Protein AF-A0A974TLX2-F1 (afdb_monomer)

pLDDT: mean 94.49, std 8.98, range [35.72, 98.81]

Solvent-accessible surface area (backbone atoms only — not comparable to full-atom values): 8595 Å² total; per-residue (Å²): 131,87,76,78,78,67,68,27,30,34,73,35,79,56,91,59,56,60,75,40,74,47,71,40,16,58,59,33,56,54,59,71,67,45,43,102,84,60,59,58,67,65,57,53,53,50,53,50,44,36,50,52,44,33,63,75,77,39,63,79,46,45,52,73,50,51,17,30,66,32,15,75,40,66,68,49,45,53,54,48,34,66,75,75,39,79,82,62,70,50,38,46,24,38,24,33,69,69,44,80,88,44,38,60,42,58,28,31,50,77,43,73,53,78,70,61,91,92,52,71,61,65,68,59,50,46,52,26,30,48,38,24,75,70,45,54,84,76,78,55,48,34,39,37,23,47,24,35,34,29,31,64,36,65,108

Mean predicted aligned error: 3.61 Å

Radius of gyration: 15.8 Å; Cα contacts (8 Å, |Δi|>4): 273; chains: 1; bounding box: 35×33×52 Å

Nearest PDB structures (foldseek):
  2aua-assembly1_B  TM=7.545E-01  e=1.964E-08  Bacillus cereus
  2aua-assembly1_A  TM=7.385E-01  e=3.032E-08  Bacillus cereus
  6d0h-assembly2_C  TM=3.471E-01  e=7.406E-02  Sphingobium sp. YBL2
  6d0i-assembly2_C  TM=3.301E-01  e=8.922E-02  Sphingobium sp. YBL2

Secondary structure (DSSP, 8-state):
---PPPPEEEEESS-PPTT-EE-TTHHHHHHTT--SSS--HHHHHHHHHHHHHHHHH-TTSPPGGG-EEEBSSHHHHHHHHHHH-TT--SEEEEEEES-TTS-EEEEEGGGGSPPPTTS-SHHHHHHHHHHHHHT-SSS-EEEEESS-EEEEEE-

Structure (mmCIF, N/CA/C/O backbone):
data_AF-A0A974TLX2-F1
#
_entry.id   AF-A0A974TLX2-F1
#
loop_
_atom_site.group_PDB
_atom_site.id
_atom_site.type_symbol
_atom_site.label_atom_id
_atom_site.label_alt_id
_atom_site.label_comp_id
_atom_site.label_asym_id
_atom_site.label_entity_id
_atom_site.label_seq_id
_atom_site.pdbx_PDB_ins_code
_atom_site.Cartn_x
_atom_site.Cartn_y
_atom_site.Cartn_z
_atom_site.occupancy
_atom_site.B_iso_or_equiv
_atom_site.auth_seq_id
_atom_site.auth_comp_id
_atom_site.auth_asym_id
_atom_site.auth_atom_id
_atom_site.pdbx_PDB_model_num
ATOM 1 N N . MET A 1 1 ? -3.450 -12.584 29.716 1.00 35.72 1 MET A N 1
ATOM 2 C CA . MET A 1 1 ? -2.624 -11.423 29.327 1.00 35.72 1 MET A CA 1
ATOM 3 C C . MET A 1 1 ? -3.304 -10.817 28.109 1.00 35.72 1 MET A C 1
ATOM 5 O O . MET A 1 1 ? -3.339 -11.480 27.084 1.00 35.72 1 MET A O 1
ATOM 9 N N . ILE A 1 2 ? -3.978 -9.671 28.242 1.00 41.22 2 ILE A N 1
ATOM 10 C CA . ILE A 1 2 ? -4.601 -9.001 27.090 1.00 41.22 2 ILE A CA 1
ATOM 11 C C . ILE A 1 2 ? -3.457 -8.298 26.366 1.00 41.22 2 ILE A C 1
ATOM 13 O O . ILE A 1 2 ? -2.941 -7.297 26.856 1.00 41.22 2 ILE A O 1
ATOM 17 N N . THR A 1 3 ? -2.987 -8.867 25.261 1.00 48.66 3 THR A N 1
ATOM 18 C CA . THR A 1 3 ? -2.080 -8.158 24.359 1.00 48.66 3 THR A CA 1
ATOM 19 C C . THR A 1 3 ? -2.847 -6.972 23.795 1.00 48.66 3 THR A C 1
ATOM 21 O O . THR A 1 3 ? -3.803 -7.176 23.048 1.00 48.66 3 THR A O 1
ATOM 24 N N . MET A 1 4 ? -2.477 -5.750 24.187 1.00 59.03 4 MET A N 1
ATOM 25 C CA . MET A 1 4 ? -3.013 -4.559 23.531 1.00 59.03 4 MET A CA 1
ATOM 26 C C . MET A 1 4 ? -2.664 -4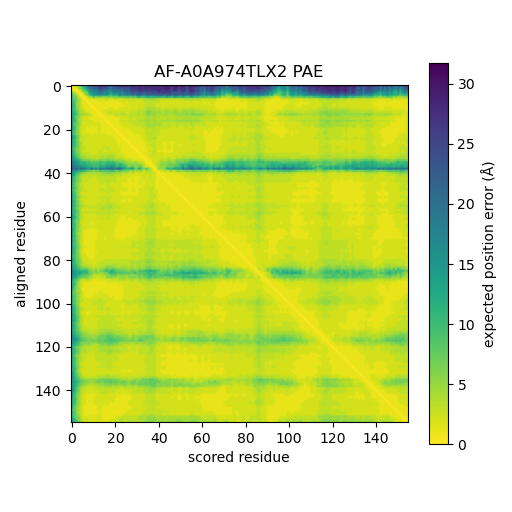.636 22.044 1.00 59.03 4 MET A C 1
ATOM 28 O O . MET A 1 4 ? -1.514 -4.909 21.689 1.00 59.03 4 MET A O 1
ATOM 32 N N . SER A 1 5 ? -3.660 -4.453 21.183 1.00 75.25 5 SER A N 1
ATOM 33 C CA . SER A 1 5 ? -3.435 -4.346 19.751 1.00 75.25 5 SER A CA 1
ATOM 34 C C . SER A 1 5 ? -2.682 -3.048 19.457 1.00 75.25 5 SER A C 1
ATOM 36 O O . SER A 1 5 ? -2.978 -1.989 20.003 1.00 75.25 5 SER A O 1
ATOM 38 N N . GLU A 1 6 ? -1.650 -3.141 18.620 1.00 89.88 6 GLU A N 1
ATOM 39 C CA . GLU A 1 6 ? -0.919 -1.972 18.127 1.00 89.88 6 GLU A CA 1
ATOM 40 C C . GLU A 1 6 ? -1.833 -1.141 17.217 1.00 89.88 6 GLU A C 1
ATOM 42 O O . GLU A 1 6 ? -2.337 -1.664 16.216 1.00 89.88 6 GLU A O 1
ATOM 47 N N . THR A 1 7 ? -2.018 0.135 17.566 1.00 97.00 7 THR A N 1
ATOM 48 C CA . THR A 1 7 ? -2.703 1.128 16.732 1.00 97.00 7 THR A CA 1
ATOM 49 C C . THR A 1 7 ? -1.829 1.515 15.545 1.00 97.00 7 THR A C 1
ATOM 51 O O . THR A 1 7 ? -0.679 1.913 15.712 1.00 97.00 7 THR A O 1
ATOM 54 N N . LEU A 1 8 ? -2.407 1.444 14.351 1.00 98.25 8 LEU A N 1
ATOM 55 C CA . LEU A 1 8 ? -1.831 1.869 13.079 1.00 98.25 8 LEU A CA 1
ATOM 56 C C . LEU A 1 8 ? -2.731 2.928 12.428 1.00 98.25 8 LEU A C 1
ATOM 58 O O . LEU A 1 8 ? -3.817 3.228 12.924 1.00 98.25 8 LEU A O 1
ATOM 62 N N . PHE A 1 9 ? -2.302 3.467 11.290 1.00 98.62 9 PHE A N 1
ATOM 63 C CA . PHE A 1 9 ? -2.998 4.544 10.588 1.00 98.62 9 PHE A CA 1
ATOM 64 C C . PHE A 1 9 ? -3.258 4.177 9.125 1.00 98.62 9 PHE A C 1
ATOM 66 O O . PHE A 1 9 ? -2.341 3.764 8.423 1.00 98.62 9 PHE A O 1
ATOM 73 N N . HIS A 1 10 ? -4.489 4.325 8.643 1.00 98.25 10 HIS A N 1
ATOM 74 C CA . HIS A 1 10 ? -4.882 3.962 7.278 1.00 98.25 10 HIS A CA 1
ATOM 75 C C . HIS A 1 10 ? -5.720 5.061 6.627 1.00 98.25 10 HIS A C 1
ATOM 77 O O . HIS A 1 10 ? -6.552 5.673 7.288 1.00 98.25 10 HIS A O 1
ATOM 83 N N . PHE A 1 11 ? -5.539 5.266 5.323 1.00 97.75 11 PHE A N 1
ATOM 84 C CA . PHE A 1 11 ? -6.357 6.178 4.527 1.00 97.75 11 PHE A CA 1
ATOM 85 C C . PHE A 1 11 ? -7.438 5.425 3.756 1.00 97.75 11 PHE A C 1
ATOM 87 O O . PHE A 1 11 ? -7.119 4.578 2.923 1.00 97.75 11 PHE A O 1
ATOM 94 N N . ALA A 1 12 ? -8.701 5.798 3.960 1.00 96.00 12 ALA A N 1
ATOM 95 C CA . ALA A 1 12 ? -9.828 5.306 3.170 1.00 96.00 12 ALA A CA 1
ATOM 96 C C . ALA A 1 12 ? -10.567 6.466 2.474 1.00 96.00 12 ALA A C 1
ATOM 98 O O . ALA A 1 12 ? -10.688 7.549 3.047 1.00 96.00 12 ALA A O 1
ATOM 99 N N . PRO A 1 13 ? -11.157 6.257 1.281 1.00 93.62 13 PRO A N 1
ATOM 100 C CA . PRO A 1 13 ? -11.857 7.311 0.532 1.00 93.62 13 PRO A CA 1
ATOM 101 C C . PRO A 1 13 ? -13.225 7.681 1.134 1.00 93.62 13 PRO A C 1
ATOM 103 O O . PRO A 1 13 ? -14.001 8.424 0.539 1.00 93.62 13 PRO A O 1
ATOM 106 N N . THR A 1 14 ? -13.582 7.102 2.280 1.00 94.81 14 THR A N 1
ATOM 107 C CA . THR A 1 14 ? -14.845 7.359 2.963 1.00 94.81 14 THR A CA 1
ATOM 108 C C . THR A 1 14 ? -14.660 7.286 4.471 1.00 94.81 14 THR A C 1
ATOM 110 O O . THR A 1 14 ? -13.788 6.577 4.979 1.00 94.81 14 THR A O 1
ATOM 113 N N . LYS A 1 15 ? -15.501 8.011 5.208 1.00 96.69 15 LYS A N 1
ATOM 114 C CA . LYS A 1 15 ? -15.478 8.007 6.668 1.00 96.69 15 LYS A CA 1
ATOM 115 C C . LYS A 1 15 ? -16.144 6.735 7.194 1.00 96.69 15 LYS A C 1
ATOM 117 O O . LYS A 1 15 ? -17.365 6.625 7.204 1.00 96.69 15 LYS A O 1
ATOM 122 N N . LEU A 1 16 ? -15.328 5.797 7.660 1.00 97.88 16 LEU A N 1
ATOM 123 C CA . LEU A 1 16 ? -15.774 4.559 8.295 1.00 97.88 16 LEU A CA 1
ATOM 124 C C . LEU A 1 16 ? -15.875 4.705 9.822 1.00 97.88 16 LEU A C 1
ATOM 126 O O . LEU A 1 16 ? -15.092 5.426 10.444 1.00 97.88 16 LEU A O 1
ATOM 130 N N . GLY A 1 17 ? -16.857 4.024 10.418 1.00 98.00 17 GLY A N 1
ATOM 131 C CA . GLY A 1 17 ? -17.069 3.996 11.869 1.00 98.00 17 GLY A CA 1
ATOM 132 C C . GLY A 1 17 ? -16.268 2.888 12.572 1.00 98.00 17 GLY A C 1
ATOM 133 O O . GLY A 1 17 ? -15.854 1.931 11.907 1.00 98.00 17 GLY A O 1
ATOM 134 N N . PRO A 1 18 ? -16.073 2.975 13.903 1.00 98.31 18 PRO A N 1
ATOM 135 C CA . PRO A 1 18 ? -15.422 1.929 14.693 1.00 98.31 18 PRO A CA 1
ATOM 136 C C . PRO A 1 18 ? -16.018 0.538 14.442 1.00 98.31 18 PRO A C 1
ATOM 138 O O . PRO A 1 18 ? -17.232 0.388 14.312 1.00 98.31 18 PRO A O 1
ATOM 141 N N . GLY A 1 19 ? -15.163 -0.481 14.363 1.00 97.75 19 GLY A N 1
ATOM 142 C CA . GLY A 1 19 ? -15.545 -1.866 14.082 1.00 97.75 19 GLY A CA 1
ATOM 143 C C . GLY A 1 19 ? -15.721 -2.204 12.598 1.00 97.75 19 GLY A C 1
ATOM 144 O O . GLY A 1 19 ? -15.799 -3.387 12.273 1.00 97.75 19 GLY A O 1
ATOM 145 N N . SER A 1 20 ? -15.731 -1.210 11.699 1.00 98.44 20 SER A N 1
ATOM 146 C CA . SER A 1 20 ? -15.728 -1.460 10.249 1.00 98.44 20 SER A CA 1
ATOM 147 C C . SER A 1 20 ? -14.478 -2.237 9.837 1.00 98.44 20 SER A C 1
ATOM 149 O O . SER A 1 20 ? -13.399 -2.014 10.390 1.00 98.44 20 SER A O 1
ATOM 151 N N . ILE A 1 21 ? -14.619 -3.113 8.843 1.00 98.25 21 ILE A N 1
ATOM 152 C CA . ILE A 1 21 ? -13.522 -3.911 8.294 1.00 98.25 21 ILE A CA 1
ATOM 153 C C . ILE A 1 21 ? -13.169 -3.399 6.901 1.00 98.25 21 ILE A C 1
ATOM 155 O O . ILE A 1 21 ? -14.041 -3.222 6.051 1.00 98.25 21 ILE A O 1
ATOM 159 N N . ILE A 1 22 ? -11.880 -3.168 6.677 1.00 98.19 22 ILE A N 1
ATOM 160 C CA . ILE A 1 22 ? -11.311 -2.911 5.359 1.00 98.19 22 ILE A CA 1
ATOM 161 C C . ILE A 1 22 ? -10.659 -4.200 4.886 1.00 98.19 22 ILE A C 1
ATOM 163 O O . ILE A 1 22 ? -9.672 -4.655 5.466 1.00 98.19 22 ILE A O 1
ATOM 167 N N . GLU A 1 23 ? -11.222 -4.768 3.825 1.00 98.31 23 GLU A N 1
ATOM 168 C CA . GLU A 1 23 ? -10.689 -5.965 3.186 1.00 98.31 23 GLU A CA 1
ATOM 169 C C . GLU A 1 23 ? -9.437 -5.646 2.346 1.00 98.31 23 GLU A C 1
ATOM 171 O O . GLU A 1 23 ? -9.370 -4.594 1.692 1.00 98.31 23 GLU A O 1
ATOM 176 N N . PRO A 1 24 ? -8.447 -6.554 2.318 1.00 98.31 24 PRO A N 1
ATOM 177 C CA . PRO A 1 24 ? -7.226 -6.366 1.551 1.00 98.31 24 PRO A CA 1
ATOM 178 C C . PRO A 1 24 ? -7.472 -6.431 0.033 1.00 98.31 24 PRO A C 1
ATOM 180 O O . PRO A 1 24 ? -8.437 -7.015 -0.462 1.00 98.31 24 PRO A O 1
ATOM 183 N N . GLY A 1 25 ? -6.556 -5.850 -0.747 1.00 97.62 25 GLY A N 1
ATOM 184 C CA . GLY A 1 25 ? -6.526 -5.989 -2.210 1.00 97.62 25 GLY A CA 1
ATOM 185 C C . GLY A 1 25 ? -7.251 -4.903 -3.002 1.00 97.62 25 GLY A C 1
ATOM 186 O O . GLY A 1 25 ? -7.350 -4.992 -4.231 1.00 97.62 25 GLY A O 1
ATOM 187 N N . ASN A 1 26 ? -7.698 -3.8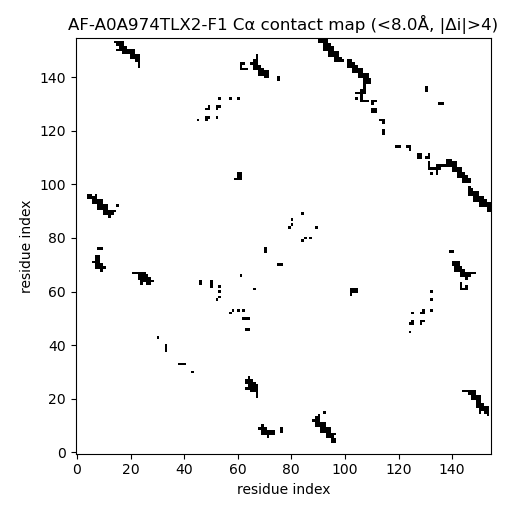29 -2.346 1.00 96.25 26 ASN A N 1
ATOM 188 C CA . ASN A 1 26 ? -8.287 -2.686 -3.043 1.00 96.25 26 ASN A CA 1
ATOM 189 C C . ASN A 1 26 ? -7.334 -2.086 -4.098 1.00 96.25 26 ASN A C 1
ATOM 191 O O . ASN A 1 26 ? -7.774 -1.735 -5.192 1.00 96.25 26 ASN A O 1
ATOM 195 N N . TRP A 1 27 ? -6.028 -2.035 -3.813 1.00 95.94 27 TRP A N 1
ATOM 196 C CA . TRP A 1 27 ? -5.027 -1.529 -4.756 1.00 95.94 27 TRP A CA 1
ATOM 197 C C . TRP A 1 27 ? -4.951 -2.367 -6.038 1.00 95.94 27 TRP A C 1
ATOM 199 O O . TRP A 1 27 ? -5.122 -1.836 -7.135 1.00 95.94 27 TRP A O 1
ATOM 209 N N . GLY A 1 28 ? -4.806 -3.691 -5.922 1.00 97.25 28 GLY A N 1
ATOM 210 C CA . GLY A 1 28 ? -4.815 -4.572 -7.091 1.00 97.25 28 GLY A CA 1
ATOM 211 C C . GLY A 1 28 ? -6.141 -4.525 -7.854 1.00 97.25 28 GLY A C 1
ATOM 212 O O . GLY A 1 28 ? -6.139 -4.561 -9.084 1.00 97.25 28 GLY A O 1
ATOM 213 N N . ARG A 1 29 ? -7.279 -4.376 -7.160 1.00 96.56 29 ARG A N 1
ATOM 214 C CA . ARG A 1 29 ? -8.592 -4.167 -7.795 1.00 96.56 29 ARG A CA 1
ATOM 215 C C . ARG A 1 29 ? -8.623 -2.890 -8.638 1.00 96.56 29 ARG A C 1
ATOM 217 O O . ARG A 1 29 ? -9.169 -2.926 -9.735 1.00 96.56 29 ARG A O 1
ATOM 224 N N . ILE A 1 30 ? -8.052 -1.784 -8.154 1.00 93.69 30 ILE A N 1
ATOM 225 C CA . ILE A 1 30 ? -7.960 -0.517 -8.900 1.00 93.69 30 ILE A CA 1
ATOM 226 C C . ILE A 1 30 ? -7.086 -0.690 -10.144 1.00 93.69 30 ILE A C 1
ATOM 228 O O . ILE A 1 30 ? -7.530 -0.355 -11.240 1.00 93.69 30 ILE A O 1
ATOM 232 N N . LEU A 1 31 ? -5.894 -1.279 -10.006 1.00 94.62 31 LEU A N 1
ATOM 233 C CA . LEU A 1 31 ? -4.974 -1.476 -11.133 1.00 94.62 31 LEU A CA 1
ATOM 234 C C . LEU A 1 31 ? -5.566 -2.349 -12.240 1.00 94.62 31 LEU A C 1
ATOM 236 O O . LEU A 1 31 ? -5.383 -2.053 -13.416 1.00 94.62 31 LEU A O 1
ATOM 240 N N . LYS A 1 32 ? -6.345 -3.377 -11.887 1.00 93.50 32 LYS A N 1
ATOM 241 C CA . LYS A 1 32 ? -7.057 -4.225 -12.862 1.00 93.50 32 LYS A CA 1
ATOM 242 C C . LYS A 1 32 ? -8.120 -3.476 -13.672 1.00 93.50 32 LYS A C 1
ATOM 244 O O . LYS A 1 32 ? -8.586 -4.002 -14.676 1.00 93.50 32 LYS A O 1
ATOM 249 N N . ARG A 1 33 ? -8.530 -2.274 -13.248 1.00 93.62 33 ARG A N 1
ATOM 250 C CA . ARG A 1 33 ? -9.463 -1.421 -14.001 1.00 93.62 33 ARG A CA 1
ATOM 251 C C . ARG A 1 33 ? -8.762 -0.492 -14.987 1.00 93.62 33 ARG A C 1
ATOM 253 O O . ARG A 1 33 ? -9.455 0.152 -15.773 1.00 93.62 33 ARG A O 1
ATOM 260 N N . TYR A 1 34 ? -7.434 -0.393 -14.944 1.00 93.31 34 TYR A N 1
ATOM 261 C CA . TYR A 1 34 ? -6.697 0.418 -15.904 1.00 93.31 34 TYR A CA 1
ATOM 262 C C . TYR A 1 34 ? -6.812 -0.191 -17.302 1.00 93.31 34 TYR A C 1
ATOM 264 O O . TYR A 1 34 ? -6.714 -1.402 -17.486 1.00 93.31 34 TYR A O 1
ATOM 272 N N . ASN A 1 35 ? -7.026 0.666 -18.294 1.00 89.69 35 ASN A N 1
ATOM 273 C CA . ASN A 1 35 ? -7.137 0.290 -19.702 1.00 89.69 35 ASN A CA 1
ATOM 274 C C . ASN A 1 35 ? -6.395 1.307 -20.574 1.00 89.69 35 ASN A C 1
ATOM 276 O O . ASN A 1 35 ? -5.902 2.310 -20.075 1.00 89.69 35 ASN A O 1
ATOM 280 N N . THR A 1 36 ? -6.336 1.105 -21.885 1.00 86.31 36 THR A N 1
ATOM 281 C CA . THR A 1 36 ? -5.565 1.973 -22.795 1.00 86.31 36 THR A CA 1
ATOM 282 C C . THR A 1 36 ? -5.958 3.459 -22.781 1.00 86.31 36 THR A C 1
ATOM 284 O O . THR A 1 36 ? -5.165 4.278 -23.230 1.00 86.31 36 THR A O 1
ATOM 287 N N . VAL A 1 37 ? -7.121 3.823 -22.230 1.00 84.19 37 VAL A N 1
ATOM 288 C CA . VAL A 1 37 ? -7.617 5.207 -22.127 1.00 84.19 37 VAL A CA 1
ATOM 289 C C . VAL A 1 37 ? -7.430 5.779 -20.716 1.00 84.19 37 VAL A C 1
ATOM 291 O O . VAL A 1 37 ? -6.949 6.894 -20.557 1.00 84.19 37 VAL A O 1
ATOM 294 N N . ASN A 1 38 ? -7.766 5.002 -19.687 1.00 78.75 38 ASN A N 1
ATOM 295 C CA . ASN A 1 38 ? -7.674 5.378 -18.278 1.00 78.75 38 ASN A CA 1
ATOM 296 C C . ASN A 1 38 ? -6.588 4.530 -17.610 1.00 78.75 38 ASN A C 1
ATOM 298 O O . ASN A 1 38 ? -6.898 3.549 -16.930 1.00 78.75 38 ASN A O 1
ATOM 302 N N . ASN A 1 39 ? -5.315 4.852 -17.845 1.00 80.62 39 ASN A N 1
ATOM 303 C CA . ASN A 1 39 ? -4.202 4.094 -17.274 1.00 80.62 39 ASN A CA 1
ATOM 304 C C . ASN A 1 39 ? -3.133 4.959 -16.630 1.00 80.62 39 ASN A C 1
ATOM 306 O O . ASN A 1 39 ? -2.953 6.138 -16.917 1.00 80.62 39 ASN A O 1
ATOM 310 N N . ASN A 1 40 ? -2.342 4.256 -15.830 1.00 88.06 40 ASN A N 1
ATOM 311 C CA . ASN A 1 40 ? -0.929 4.515 -15.702 1.00 88.06 40 ASN A CA 1
ATOM 312 C C . ASN A 1 40 ? -0.181 3.186 -15.915 1.00 88.06 40 ASN A C 1
ATOM 314 O O . ASN A 1 40 ? -0.010 2.400 -14.980 1.00 88.06 40 ASN A O 1
ATOM 318 N N . GLY A 1 41 ? 0.210 2.902 -17.164 1.00 91.94 41 GLY A N 1
ATOM 319 C CA . GLY A 1 41 ? 0.913 1.661 -17.520 1.00 91.94 41 GLY A CA 1
ATOM 320 C C . GLY A 1 41 ? 2.237 1.474 -16.768 1.00 91.94 41 GLY A C 1
ATOM 321 O O . GLY A 1 41 ? 2.598 0.349 -16.427 1.00 91.94 41 GLY A O 1
ATOM 322 N N . TRP A 1 42 ? 2.913 2.572 -16.418 1.00 92.75 42 TRP A N 1
ATOM 323 C CA . TRP A 1 42 ? 4.142 2.547 -15.624 1.00 92.75 42 TRP A CA 1
ATOM 324 C C . TRP A 1 42 ? 3.908 2.091 -14.184 1.00 92.75 42 TRP A C 1
ATOM 326 O O . TRP A 1 42 ? 4.722 1.340 -13.647 1.00 92.75 42 TRP A O 1
ATOM 336 N N . ILE A 1 43 ? 2.782 2.466 -13.566 1.00 95.25 43 ILE A N 1
ATOM 337 C CA . ILE A 1 43 ? 2.405 1.943 -12.243 1.00 95.25 43 ILE A CA 1
ATOM 338 C C . ILE A 1 43 ? 2.169 0.435 -12.317 1.00 95.25 43 ILE A C 1
ATOM 340 O O . ILE A 1 43 ? 2.665 -0.290 -11.459 1.00 95.25 43 ILE A O 1
ATOM 344 N N . ILE A 1 44 ? 1.472 -0.054 -13.348 1.00 95.56 44 ILE A N 1
ATOM 345 C CA . ILE A 1 44 ? 1.266 -1.499 -13.528 1.00 95.56 44 ILE A CA 1
ATOM 346 C C . ILE A 1 44 ? 2.618 -2.204 -13.677 1.00 95.56 44 ILE A C 1
ATOM 348 O O . ILE A 1 44 ? 2.878 -3.175 -12.973 1.00 95.56 44 ILE A O 1
ATOM 352 N N . ALA A 1 45 ? 3.500 -1.694 -14.541 1.00 96.38 45 ALA A N 1
ATOM 353 C CA . ALA A 1 45 ? 4.829 -2.262 -14.750 1.00 96.38 45 ALA A CA 1
ATOM 354 C C . ALA A 1 45 ? 5.655 -2.301 -13.452 1.00 96.38 45 ALA A C 1
ATOM 356 O O . ALA A 1 45 ? 6.287 -3.316 -13.160 1.00 96.38 45 ALA A O 1
ATOM 357 N N . ARG A 1 46 ? 5.608 -1.235 -12.638 1.00 97.81 46 ARG A N 1
ATOM 358 C CA . ARG A 1 46 ? 6.269 -1.188 -11.324 1.00 97.81 46 ARG A CA 1
ATOM 359 C C . ARG A 1 46 ? 5.727 -2.277 -10.406 1.00 97.81 46 ARG A C 1
ATOM 361 O O . ARG A 1 46 ? 6.503 -3.050 -9.860 1.00 97.81 46 ARG A O 1
ATOM 368 N N . GLU A 1 47 ? 4.412 -2.357 -10.240 1.00 98.19 47 GLU A N 1
ATOM 369 C CA . GLU A 1 47 ? 3.800 -3.311 -9.309 1.00 98.19 47 GLU A CA 1
ATOM 370 C C . GLU A 1 47 ? 3.989 -4.767 -9.768 1.00 98.19 47 GLU A C 1
ATOM 372 O O . GLU A 1 47 ? 4.201 -5.641 -8.932 1.00 98.19 47 GLU A O 1
ATOM 377 N N . LEU A 1 48 ? 4.022 -5.032 -11.080 1.00 98.06 48 LEU A N 1
ATOM 378 C CA . LEU A 1 48 ? 4.373 -6.350 -11.621 1.00 98.06 48 LEU A CA 1
ATOM 379 C C . LEU A 1 48 ? 5.841 -6.717 -11.367 1.00 98.06 48 LEU A C 1
ATOM 381 O O . LEU A 1 48 ? 6.123 -7.866 -11.035 1.00 98.06 48 LEU A O 1
ATOM 385 N N . LEU A 1 49 ? 6.778 -5.767 -11.472 1.00 98.31 49 LEU A N 1
ATOM 386 C CA . LEU A 1 49 ? 8.175 -6.004 -11.087 1.00 98.31 49 LEU A CA 1
ATOM 387 C C . LEU A 1 49 ? 8.299 -6.290 -9.587 1.00 98.31 49 LEU A C 1
ATOM 389 O O . LEU A 1 49 ? 9.008 -7.217 -9.199 1.00 98.31 49 LEU A O 1
ATOM 393 N N . PHE A 1 50 ? 7.589 -5.531 -8.750 1.00 98.75 50 PHE A N 1
ATOM 394 C CA . PHE A 1 50 ? 7.559 -5.758 -7.306 1.00 98.75 50 PHE A CA 1
ATOM 395 C C . PHE A 1 50 ? 6.997 -7.137 -6.966 1.00 98.75 50 PHE A C 1
ATOM 397 O O . PHE A 1 50 ? 7.597 -7.846 -6.160 1.00 98.75 50 PHE A O 1
ATOM 404 N N . GLU A 1 51 ? 5.895 -7.543 -7.593 1.00 98.81 51 GLU A N 1
ATOM 405 C CA . GLU A 1 51 ? 5.303 -8.864 -7.385 1.00 98.81 51 GLU A CA 1
ATOM 406 C C . GLU A 1 51 ? 6.199 -9.991 -7.920 1.00 98.81 51 GLU A C 1
ATOM 408 O O . GLU A 1 51 ? 6.345 -11.025 -7.269 1.00 98.81 51 GLU A O 1
ATOM 413 N N . GLY A 1 52 ? 6.868 -9.787 -9.058 1.00 98.69 52 GLY A N 1
ATOM 414 C CA . GLY A 1 52 ? 7.839 -10.737 -9.604 1.00 98.69 52 GLY A CA 1
ATOM 415 C C . GLY A 1 52 ? 9.026 -10.968 -8.665 1.00 98.69 52 GLY A C 1
ATOM 416 O O . GLY A 1 52 ? 9.398 -12.109 -8.399 1.00 98.69 52 GLY A O 1
ATOM 417 N N . VAL A 1 53 ? 9.588 -9.899 -8.090 1.00 98.75 53 VAL A N 1
ATOM 418 C CA . VAL A 1 53 ? 10.656 -10.019 -7.082 1.00 98.75 53 VAL A CA 1
ATOM 419 C C . VAL A 1 53 ? 10.139 -10.700 -5.814 1.00 98.75 53 VAL A C 1
ATOM 421 O O . VAL A 1 53 ? 10.806 -11.591 -5.291 1.00 98.75 53 VAL A O 1
ATOM 424 N N . ARG A 1 54 ? 8.945 -10.329 -5.331 1.00 98.75 54 ARG A N 1
ATOM 425 C CA . ARG A 1 54 ? 8.333 -10.941 -4.144 1.00 98.75 54 ARG A CA 1
ATOM 426 C C . ARG A 1 54 ? 8.159 -12.447 -4.318 1.00 98.75 54 ARG A C 1
ATOM 428 O O . ARG A 1 54 ? 8.638 -13.212 -3.496 1.00 98.75 54 ARG A O 1
ATOM 435 N N . THR A 1 55 ? 7.499 -12.868 -5.392 1.00 98.56 55 THR A N 1
ATOM 436 C CA . THR A 1 55 ? 7.194 -14.283 -5.655 1.00 98.56 55 THR A CA 1
ATOM 437 C C . THR A 1 55 ? 8.450 -15.136 -5.788 1.00 98.56 55 THR A C 1
ATOM 439 O O . THR A 1 55 ? 8.458 -16.268 -5.316 1.00 98.56 55 THR A O 1
ATOM 442 N N . HIS A 1 56 ? 9.512 -14.600 -6.394 1.00 98.50 56 HIS A N 1
ATOM 443 C CA . HIS A 1 56 ? 10.746 -15.347 -6.619 1.00 98.50 56 HIS A CA 1
ATOM 444 C C . HIS A 1 56 ? 11.686 -15.364 -5.405 1.00 98.50 56 HIS A C 1
ATOM 446 O O . HIS A 1 56 ? 12.328 -16.378 -5.148 1.00 98.50 56 HIS A O 1
ATOM 452 N N . MET A 1 57 ? 11.792 -14.252 -4.671 1.00 98.50 57 MET A N 1
ATOM 453 C CA . MET A 1 57 ? 12.831 -14.066 -3.647 1.00 98.50 57 MET A CA 1
ATOM 454 C C . MET A 1 57 ? 12.291 -13.964 -2.218 1.00 98.50 57 MET A C 1
ATOM 456 O O . MET A 1 57 ? 13.033 -14.202 -1.270 1.00 98.50 57 MET A O 1
ATOM 460 N N . PHE A 1 58 ? 11.021 -13.594 -2.046 1.00 98.50 58 PHE A N 1
ATOM 461 C CA . PHE A 1 58 ? 10.397 -13.367 -0.740 1.00 98.50 58 PHE A CA 1
ATOM 462 C C . PHE A 1 58 ? 8.961 -13.929 -0.682 1.00 98.50 58 PHE A C 1
ATOM 464 O O . PHE A 1 58 ? 8.025 -13.181 -0.374 1.00 98.50 58 PHE A O 1
ATOM 471 N N . PRO A 1 59 ? 8.754 -15.225 -0.999 1.00 98.25 59 PRO A N 1
ATOM 472 C CA . PRO A 1 59 ? 7.421 -15.797 -1.204 1.00 98.25 59 PRO A CA 1
ATOM 473 C C . PRO A 1 59 ? 6.516 -15.715 0.033 1.00 98.25 59 PRO A C 1
ATOM 475 O O . PRO A 1 59 ? 5.302 -15.586 -0.128 1.00 98.25 59 PRO A O 1
ATOM 478 N N . ASP A 1 60 ? 7.099 -15.696 1.234 1.00 98.12 60 ASP A N 1
ATOM 479 C CA . ASP A 1 60 ? 6.378 -15.620 2.513 1.00 98.12 60 ASP A CA 1
ATOM 480 C C . ASP A 1 60 ? 5.846 -14.214 2.844 1.00 98.12 60 ASP A C 1
ATOM 482 O O . ASP A 1 60 ? 5.087 -14.038 3.796 1.00 98.12 60 ASP A O 1
ATOM 486 N N . LYS A 1 61 ? 6.236 -13.185 2.080 1.00 98.56 61 LYS A N 1
ATOM 487 C CA . LYS A 1 61 ? 5.758 -11.807 2.277 1.00 98.56 61 LYS A CA 1
ATOM 488 C C . LYS A 1 61 ? 4.414 -11.589 1.578 1.00 98.56 61 LYS A C 1
ATOM 490 O O . LYS A 1 61 ? 4.197 -12.147 0.500 1.00 98.56 61 LYS A O 1
ATOM 495 N N . PRO A 1 62 ? 3.525 -10.741 2.125 1.00 98.50 62 PRO A N 1
ATOM 496 C CA . PRO A 1 62 ? 2.222 -10.477 1.520 1.00 98.50 62 PRO A CA 1
ATOM 497 C C . PRO A 1 62 ? 2.362 -9.765 0.165 1.00 98.50 62 PRO A C 1
ATOM 499 O O . PRO A 1 62 ? 3.249 -8.935 -0.017 1.00 98.50 62 PRO A O 1
ATOM 502 N N . SER A 1 63 ? 1.479 -10.056 -0.797 1.00 98.62 63 SER A N 1
ATOM 503 C CA . SER A 1 63 ? 1.453 -9.335 -2.079 1.00 98.62 63 SER A CA 1
ATOM 504 C C . SER A 1 63 ? 0.801 -7.966 -1.925 1.00 98.62 63 SER A C 1
ATOM 506 O O . SER A 1 63 ? -0.344 -7.877 -1.484 1.00 98.62 63 SER A O 1
ATOM 508 N N . ARG A 1 64 ? 1.458 -6.897 -2.395 1.00 98.50 64 ARG A N 1
ATOM 509 C CA . ARG A 1 64 ? 0.865 -5.543 -2.452 1.00 98.50 64 ARG A CA 1
ATOM 510 C C . ARG A 1 64 ? -0.455 -5.510 -3.231 1.00 98.50 64 ARG A C 1
ATOM 512 O O . ARG A 1 64 ? -1.344 -4.724 -2.919 1.00 98.50 64 ARG A O 1
ATOM 519 N N . LEU A 1 65 ? -0.612 -6.373 -4.235 1.00 98.38 65 LEU A N 1
ATOM 520 C CA . LEU A 1 65 ? -1.814 -6.422 -5.071 1.00 98.38 65 LEU A CA 1
ATOM 521 C C . LEU A 1 65 ? -3.032 -6.991 -4.329 1.00 98.38 65 LEU A C 1
ATOM 523 O O . LEU A 1 65 ? -4.165 -6.750 -4.744 1.00 98.38 65 LEU A O 1
ATOM 527 N N . SER A 1 66 ? -2.813 -7.716 -3.235 1.00 98.44 66 SER A N 1
ATOM 528 C CA . SER A 1 66 ? -3.852 -8.367 -2.434 1.00 98.44 66 SER A CA 1
ATOM 529 C C . SER A 1 66 ? -3.709 -8.062 -0.940 1.00 98.44 66 SER A C 1
ATOM 531 O O . SER A 1 66 ? -4.027 -8.918 -0.123 1.00 98.44 66 SER A O 1
ATOM 533 N N . SER A 1 67 ? -3.191 -6.882 -0.585 1.00 98.69 67 SER A N 1
ATOM 534 C CA . SER A 1 67 ? -2.940 -6.479 0.806 1.00 98.69 67 SER A CA 1
ATOM 535 C C . SER A 1 67 ? -3.723 -5.242 1.221 1.00 98.69 67 SER A C 1
ATOM 537 O O . SER A 1 67 ? -4.243 -4.497 0.383 1.00 98.69 67 SER A O 1
ATOM 539 N N . SER A 1 68 ? -3.769 -5.034 2.530 1.00 98.56 68 SER A N 1
ATOM 540 C CA . SER A 1 68 ? -4.070 -3.764 3.178 1.00 98.56 68 SER A CA 1
ATOM 541 C C . SER A 1 68 ? -2.770 -3.016 3.487 1.00 98.56 68 SER A C 1
ATOM 543 O O . SER A 1 68 ? -1.715 -3.632 3.657 1.00 98.56 68 SER A O 1
ATOM 545 N N . PHE A 1 69 ? -2.861 -1.691 3.585 1.00 98.44 69 PHE A N 1
ATOM 546 C CA . PHE A 1 69 ? -1.723 -0.800 3.824 1.00 98.44 69 PHE A CA 1
ATOM 547 C C . PHE A 1 69 ? -1.978 0.044 5.065 1.00 98.44 69 PHE A C 1
ATOM 549 O O . PHE A 1 69 ? -3.095 0.520 5.238 1.00 98.44 69 PHE A O 1
ATOM 556 N N . ALA A 1 70 ? -0.984 0.262 5.914 1.00 98.38 70 ALA A N 1
ATOM 557 C CA . ALA A 1 70 ? -1.106 1.160 7.060 1.00 98.38 70 ALA A CA 1
ATOM 558 C C . ALA A 1 70 ? 0.242 1.806 7.403 1.00 98.38 70 ALA A C 1
ATOM 560 O O . ALA A 1 70 ? 1.281 1.372 6.923 1.00 98.38 70 ALA A O 1
ATOM 561 N N . PHE A 1 71 ? 0.240 2.815 8.262 1.00 98.44 71 PHE A N 1
ATOM 562 C CA . PHE A 1 71 ? 1.431 3.454 8.818 1.00 98.44 71 PHE A CA 1
ATOM 563 C C . PHE A 1 71 ? 1.530 3.146 10.308 1.00 98.44 71 PHE A C 1
ATOM 565 O O . PHE A 1 71 ? 0.503 3.027 10.981 1.00 98.44 71 PHE A O 1
ATOM 572 N N . ARG A 1 72 ? 2.751 3.040 10.843 1.00 96.81 72 ARG A N 1
ATOM 573 C CA . ARG A 1 72 ? 2.953 2.861 12.291 1.00 96.81 72 ARG A CA 1
ATOM 574 C C . ARG A 1 72 ? 2.635 4.126 13.068 1.00 96.81 72 ARG A C 1
ATOM 576 O O . ARG A 1 72 ? 2.150 4.058 14.191 1.00 96.81 72 ARG A O 1
ATOM 583 N N . THR A 1 73 ? 2.919 5.284 12.479 1.00 96.75 73 THR A N 1
ATOM 584 C CA . THR A 1 73 ? 2.751 6.570 13.150 1.00 96.75 73 THR A CA 1
ATOM 585 C C . THR A 1 73 ? 1.874 7.517 12.345 1.00 96.75 73 THR A C 1
ATOM 587 O O . THR A 1 73 ? 1.891 7.523 11.113 1.00 96.75 73 THR A O 1
ATOM 590 N N . LYS A 1 74 ? 1.143 8.386 13.053 1.00 97.06 74 LYS A N 1
ATOM 591 C CA . LYS A 1 74 ? 0.386 9.470 12.420 1.00 97.06 74 LYS A CA 1
ATOM 592 C C . LYS A 1 74 ? 1.306 10.409 11.637 1.00 97.06 74 LYS A C 1
ATOM 594 O O . LYS A 1 74 ? 0.924 10.891 10.584 1.00 97.06 74 LYS A O 1
ATOM 599 N N . VAL A 1 75 ? 2.526 10.635 12.128 1.00 97.12 75 VAL A N 1
ATOM 600 C CA . VAL A 1 75 ? 3.509 11.512 11.474 1.00 97.12 75 VAL A CA 1
ATOM 601 C C . VAL A 1 75 ? 3.876 10.997 10.080 1.00 97.12 75 VAL A C 1
ATOM 603 O O . VAL A 1 75 ? 3.896 11.780 9.135 1.00 97.12 75 VAL A O 1
ATOM 606 N N . GLU A 1 76 ? 4.124 9.695 9.926 1.00 96.69 76 GLU A N 1
ATOM 607 C CA . GLU A 1 76 ? 4.367 9.089 8.608 1.00 96.69 76 GLU A CA 1
ATOM 608 C C . GLU A 1 76 ? 3.135 9.188 7.703 1.00 96.69 76 GLU A C 1
ATOM 610 O O . GLU A 1 76 ? 3.266 9.539 6.532 1.00 96.69 76 GLU A O 1
ATOM 615 N N . ALA A 1 77 ? 1.937 8.946 8.247 1.00 97.06 77 ALA A N 1
ATOM 616 C CA . ALA A 1 77 ? 0.692 9.085 7.494 1.00 97.06 77 ALA A CA 1
ATOM 617 C C . ALA A 1 77 ? 0.467 10.529 7.005 1.00 97.06 77 ALA A C 1
ATOM 619 O O . ALA A 1 77 ? 0.115 10.743 5.845 1.00 97.06 77 ALA A O 1
ATOM 620 N N . ASP A 1 78 ? 0.721 11.523 7.858 1.00 96.00 78 ASP A N 1
ATOM 621 C CA . ASP A 1 78 ? 0.592 12.943 7.523 1.00 96.00 78 ASP A CA 1
ATOM 622 C C . ASP A 1 78 ? 1.594 13.339 6.425 1.00 96.00 78 ASP A C 1
ATOM 624 O O . ASP A 1 78 ? 1.223 14.009 5.459 1.00 96.00 78 ASP A O 1
ATOM 628 N N . ARG A 1 79 ? 2.853 12.881 6.517 1.00 95.88 79 ARG A N 1
ATOM 629 C CA . ARG A 1 79 ? 3.860 13.096 5.461 1.00 95.88 79 ARG A CA 1
ATOM 630 C C . ARG A 1 79 ? 3.459 12.427 4.148 1.00 95.88 79 ARG A C 1
ATOM 632 O O . ARG A 1 79 ? 3.592 13.035 3.086 1.00 95.88 79 ARG A O 1
ATOM 639 N N . TYR A 1 80 ? 2.922 11.211 4.212 1.00 95.19 80 TYR A N 1
ATOM 640 C CA . TYR A 1 80 ? 2.419 10.511 3.035 1.00 95.19 80 TYR A CA 1
ATOM 641 C C . TYR A 1 80 ? 1.270 11.275 2.362 1.00 95.19 80 TYR A C 1
ATOM 643 O O . TYR A 1 80 ? 1.292 11.439 1.140 1.00 95.19 80 TYR A O 1
ATOM 651 N N . GLN A 1 81 ? 0.305 11.782 3.137 1.00 94.56 81 GLN A N 1
ATOM 652 C CA . GLN A 1 81 ? -0.816 12.574 2.621 1.00 94.56 81 GLN A CA 1
ATOM 653 C C . GLN A 1 81 ? -0.335 13.855 1.943 1.00 94.56 81 GLN A C 1
ATOM 655 O O . GLN A 1 81 ? -0.749 14.141 0.824 1.00 94.56 81 GLN A O 1
ATOM 660 N N . GLN A 1 82 ? 0.589 14.588 2.572 1.00 93.50 82 GLN A N 1
ATOM 661 C CA . GLN A 1 82 ? 1.165 15.806 1.991 1.00 93.50 82 GLN A CA 1
ATOM 662 C C . GLN A 1 82 ? 1.823 15.546 0.629 1.00 93.50 82 GLN A C 1
ATOM 664 O O . GLN A 1 82 ? 1.739 16.388 -0.261 1.00 93.50 82 GLN A O 1
ATOM 669 N N . ALA A 1 83 ? 2.448 14.378 0.452 1.00 91.31 83 ALA A N 1
ATOM 670 C CA . ALA A 1 83 ? 3.116 14.011 -0.792 1.00 91.31 83 ALA A CA 1
ATOM 671 C C . ALA A 1 83 ? 2.180 13.420 -1.867 1.00 91.31 83 ALA A C 1
ATOM 673 O O . ALA A 1 83 ? 2.465 13.573 -3.053 1.00 91.31 83 ALA A O 1
ATOM 674 N N . ASN A 1 84 ? 1.093 12.734 -1.485 1.00 89.06 84 ASN A N 1
ATOM 675 C CA . ASN A 1 84 ? 0.307 11.896 -2.411 1.00 89.06 84 ASN A CA 1
ATOM 676 C C . ASN A 1 84 ? -1.189 12.244 -2.504 1.00 89.06 84 ASN A C 1
ATOM 678 O O . ASN A 1 84 ? -1.846 11.823 -3.454 1.00 89.06 84 ASN A O 1
ATOM 682 N N . ASP A 1 85 ? -1.740 12.997 -1.552 1.00 88.06 85 ASP A N 1
ATOM 683 C CA . ASP A 1 85 ? -3.160 13.362 -1.485 1.00 88.06 85 ASP A CA 1
ATOM 684 C C . ASP A 1 85 ? -3.343 14.794 -0.951 1.00 88.06 85 ASP A C 1
ATOM 686 O O . ASP A 1 85 ? -4.011 15.047 0.051 1.00 88.06 85 ASP A O 1
ATOM 690 N N . GLY A 1 86 ? -2.738 15.763 -1.644 1.00 80.31 86 GLY A N 1
ATOM 691 C CA . GLY A 1 86 ? -2.815 17.181 -1.268 1.00 80.31 86 GLY A CA 1
ATOM 692 C C . GLY A 1 86 ? -4.229 17.783 -1.309 1.00 80.31 86 GLY A C 1
ATOM 693 O O . GLY A 1 86 ? -4.448 18.852 -0.747 1.00 80.31 86 GLY A O 1
ATOM 694 N N . ASN A 1 87 ? -5.192 17.098 -1.936 1.00 83.75 87 ASN A N 1
ATOM 695 C CA . ASN A 1 87 ? -6.600 17.505 -1.980 1.00 83.75 87 ASN A CA 1
ATOM 696 C C . ASN A 1 87 ? -7.436 16.916 -0.830 1.00 83.75 87 ASN A C 1
ATOM 698 O O . ASN A 1 87 ? -8.638 17.171 -0.778 1.00 83.75 87 ASN A O 1
ATOM 702 N N . LEU A 1 88 ? -6.818 16.143 0.074 1.00 86.94 88 LEU A N 1
ATOM 703 C CA . LEU A 1 88 ? -7.457 15.539 1.248 1.00 86.94 88 LEU A CA 1
ATOM 704 C C . LEU A 1 88 ? -8.685 14.687 0.884 1.00 86.94 88 LEU A C 1
ATOM 706 O O . LEU A 1 88 ? -9.714 14.731 1.561 1.00 86.94 88 LEU A O 1
ATOM 710 N N . LEU A 1 89 ? -8.595 13.928 -0.212 1.00 90.56 89 LEU A N 1
ATOM 711 C CA . LEU A 1 89 ? -9.695 13.084 -0.684 1.00 90.56 89 LEU A CA 1
ATOM 712 C C . LEU A 1 89 ? -9.889 11.845 0.192 1.00 90.56 89 LEU A C 1
ATOM 714 O O . LEU A 1 89 ? -10.984 11.279 0.224 1.00 90.56 89 LEU A O 1
ATOM 718 N N . ASN A 1 90 ? -8.842 11.411 0.893 1.00 94.31 90 ASN A N 1
ATOM 719 C CA . ASN A 1 90 ? -8.905 10.290 1.813 1.00 94.31 90 ASN A CA 1
ATOM 720 C C . ASN A 1 90 ? -9.002 10.757 3.266 1.00 94.31 90 ASN A C 1
ATOM 722 O O . ASN A 1 90 ? -8.326 11.687 3.706 1.00 94.31 90 ASN A O 1
ATOM 726 N N . VAL A 1 91 ? -9.817 10.040 4.032 1.00 96.44 91 VAL A N 1
ATOM 727 C CA . VAL A 1 91 ? -9.971 10.202 5.476 1.00 96.44 91 VAL A CA 1
ATOM 728 C C . VAL A 1 91 ? -8.960 9.299 6.173 1.00 96.44 91 VAL A C 1
ATOM 730 O O . VAL A 1 91 ? -8.820 8.134 5.801 1.00 96.44 91 VAL A O 1
ATOM 733 N N . LEU A 1 92 ? -8.266 9.837 7.175 1.00 98.06 92 LEU A N 1
ATOM 734 C CA . LEU A 1 92 ? -7.346 9.073 8.009 1.00 98.06 92 LEU A CA 1
ATOM 735 C C . LEU A 1 92 ? -8.112 8.361 9.129 1.00 98.06 92 LEU A C 1
ATOM 737 O O . LEU A 1 92 ? -8.955 8.953 9.804 1.00 98.06 92 LEU A O 1
ATOM 741 N N . HIS A 1 93 ? -7.777 7.103 9.372 1.00 98.62 93 HIS A N 1
ATOM 742 C CA . HIS A 1 93 ? -8.337 6.293 10.446 1.00 98.62 93 HIS A CA 1
ATOM 743 C C . HIS A 1 93 ? -7.233 5.707 11.310 1.00 98.62 93 HIS A C 1
ATOM 745 O O . HIS A 1 93 ? -6.198 5.286 10.798 1.00 98.62 93 HIS A O 1
ATOM 751 N N . GLU A 1 94 ? -7.496 5.608 12.609 1.00 98.62 94 GLU A N 1
ATOM 752 C CA . GLU A 1 94 ? -6.793 4.658 13.465 1.00 98.62 94 GLU A CA 1
ATOM 753 C C . GLU A 1 94 ? -7.366 3.266 13.226 1.00 98.62 94 GLU A C 1
ATOM 755 O O . GLU A 1 94 ? -8.588 3.082 13.188 1.00 98.62 94 GLU A O 1
ATOM 760 N N . VAL A 1 95 ? -6.483 2.287 13.069 1.00 98.56 95 VAL A N 1
ATOM 761 C CA . VAL A 1 95 ? -6.836 0.906 12.752 1.00 98.56 95 VAL A CA 1
ATOM 762 C C . VAL A 1 95 ? -5.995 -0.075 13.551 1.00 98.56 95 VAL A C 1
ATOM 764 O O . VAL A 1 95 ? -4.922 0.256 14.046 1.00 98.56 95 VAL A O 1
ATOM 767 N N . GLU A 1 96 ? -6.453 -1.314 13.617 1.00 98.25 96 GLU A N 1
ATOM 768 C CA . GLU A 1 96 ? -5.659 -2.454 14.065 1.00 98.25 96 GLU A CA 1
ATOM 769 C C . GLU A 1 96 ? -5.648 -3.552 12.994 1.00 98.25 96 GLU A C 1
ATOM 771 O O . GLU A 1 96 ? -6.574 -3.677 12.186 1.00 98.25 96 GLU A O 1
ATOM 776 N N . ILE A 1 97 ? -4.598 -4.373 12.998 1.00 98.06 97 ILE A N 1
ATOM 777 C CA . ILE A 1 97 ? -4.533 -5.590 12.181 1.00 98.06 97 ILE A CA 1
ATOM 778 C C . ILE A 1 97 ? -5.483 -6.624 12.787 1.00 98.06 97 ILE A C 1
ATOM 780 O O . ILE A 1 97 ? -5.283 -7.038 13.930 1.00 98.06 97 ILE A O 1
ATOM 784 N N . ALA A 1 98 ? -6.497 -7.034 12.020 1.00 97.50 98 ALA A N 1
ATOM 785 C CA . ALA A 1 98 ? -7.549 -7.930 12.496 1.00 97.50 98 ALA A CA 1
ATOM 786 C C . ALA A 1 98 ? -7.053 -9.364 12.761 1.00 97.50 98 ALA A C 1
ATOM 788 O O . ALA A 1 98 ? -7.501 -9.987 13.721 1.00 97.50 98 ALA A O 1
ATOM 789 N N . ASP A 1 99 ? -6.125 -9.866 11.942 1.00 96.75 99 ASP A N 1
ATOM 790 C CA . ASP A 1 99 ? -5.482 -11.168 12.102 1.00 96.75 99 ASP A CA 1
ATOM 791 C C . ASP A 1 99 ? -3.957 -11.038 11.967 1.00 96.75 99 ASP A C 1
ATOM 793 O O . ASP A 1 99 ? -3.402 -10.868 10.880 1.00 96.75 99 ASP A O 1
ATOM 797 N N . ARG A 1 100 ? -3.258 -11.121 13.103 1.00 94.81 100 ARG A N 1
ATOM 798 C CA . ARG A 1 100 ? -1.792 -11.009 13.154 1.00 94.81 100 ARG A CA 1
ATOM 799 C C . ARG A 1 100 ? -1.060 -12.277 12.720 1.00 94.81 100 ARG A C 1
ATOM 801 O O . ARG A 1 100 ? 0.155 -12.206 12.548 1.00 94.81 100 ARG A O 1
ATOM 808 N N . ALA A 1 101 ? -1.753 -13.405 12.557 1.00 96.19 101 ALA A N 1
ATOM 809 C CA . ALA A 1 101 ? -1.145 -14.632 12.050 1.00 96.19 101 ALA A CA 1
ATOM 810 C C . ALA A 1 101 ? -0.890 -14.561 10.536 1.00 96.19 101 ALA A C 1
ATOM 812 O O . ALA A 1 101 ? -0.061 -15.307 10.016 1.00 96.19 101 ALA A O 1
ATOM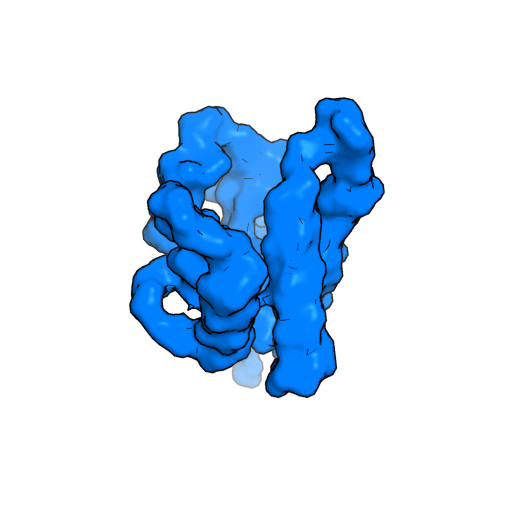 813 N N . LEU A 1 102 ? -1.576 -13.656 9.829 1.00 97.38 102 LEU A N 1
ATOM 814 C CA . LEU A 1 102 ? -1.381 -13.453 8.400 1.00 97.38 102 LEU A CA 1
ATOM 815 C C . LEU A 1 102 ? -0.083 -12.681 8.096 1.00 97.38 102 LEU A C 1
ATOM 817 O O . LEU A 1 102 ? 0.350 -11.850 8.903 1.00 97.38 102 LEU A O 1
ATOM 821 N N . PRO A 1 103 ? 0.533 -12.921 6.918 1.00 98.19 103 PRO A N 1
ATOM 822 C CA . PRO A 1 103 ? 1.789 -12.289 6.538 1.00 98.19 103 PRO A CA 1
ATOM 823 C C . PRO A 1 103 ? 1.755 -10.763 6.580 1.00 98.19 103 PRO A C 1
ATOM 825 O O . PRO A 1 103 ? 0.817 -10.122 6.099 1.00 98.19 103 PRO A O 1
ATOM 828 N N . GLN A 1 104 ? 2.841 -10.197 7.096 1.00 98.19 104 GLN A N 1
ATOM 829 C CA . GLN A 1 104 ? 3.071 -8.764 7.233 1.00 98.19 104 GLN A CA 1
ATOM 830 C C . GLN A 1 104 ? 4.465 -8.416 6.712 1.00 98.19 104 GLN A C 1
ATOM 832 O O . GLN A 1 104 ? 5.400 -9.215 6.793 1.00 98.19 104 GLN A O 1
ATOM 837 N N . HIS A 1 105 ? 4.614 -7.210 6.184 1.00 98.50 105 HIS A N 1
ATOM 838 C CA . HIS A 1 105 ? 5.889 -6.663 5.746 1.00 98.50 105 HIS A CA 1
ATOM 839 C C . HIS A 1 105 ? 5.931 -5.162 6.004 1.00 98.50 105 HIS A C 1
ATOM 841 O O . HIS A 1 105 ? 4.941 -4.471 5.793 1.00 98.50 105 HIS A O 1
ATOM 847 N N . GLU A 1 106 ? 7.086 -4.658 6.426 1.00 98.19 106 GLU A N 1
ATOM 848 C CA . GLU A 1 106 ? 7.336 -3.224 6.549 1.00 98.19 106 GLU A CA 1
ATOM 849 C C . GLU A 1 106 ? 8.266 -2.784 5.416 1.00 98.19 106 GLU A C 1
ATOM 851 O O . GLU A 1 106 ? 9.424 -3.203 5.341 1.00 98.19 106 GLU A O 1
ATOM 856 N N . GLY A 1 107 ? 7.743 -1.964 4.508 1.00 97.75 107 GLY A N 1
ATOM 857 C CA . GLY A 1 107 ? 8.459 -1.483 3.333 1.00 97.75 107 GLY A CA 1
ATOM 858 C C . GLY A 1 107 ? 8.735 0.012 3.422 1.00 97.75 107 GLY A C 1
ATOM 859 O O . GLY A 1 107 ? 7.859 0.790 3.788 1.00 97.75 107 GLY A O 1
ATOM 860 N N . ARG A 1 108 ? 9.950 0.437 3.058 1.00 97.81 108 ARG A N 1
ATOM 861 C CA . ARG A 1 108 ? 10.288 1.869 2.998 1.00 97.81 108 ARG A CA 1
ATOM 862 C C . ARG A 1 108 ? 9.661 2.497 1.755 1.00 97.81 108 ARG A C 1
ATOM 864 O O . ARG A 1 108 ? 9.930 2.044 0.639 1.00 97.81 108 ARG A O 1
ATOM 871 N N . LEU A 1 109 ? 8.883 3.562 1.944 1.00 96.62 109 LEU A N 1
ATOM 872 C CA . LEU A 1 109 ? 8.109 4.212 0.882 1.00 96.62 109 LEU A CA 1
ATOM 873 C C . LEU A 1 109 ? 8.979 4.733 -0.263 1.00 96.62 109 LEU A C 1
ATOM 875 O O . LEU A 1 109 ? 8.599 4.594 -1.419 1.00 96.62 109 LEU A O 1
ATOM 879 N N . ARG A 1 110 ? 10.182 5.239 0.038 1.00 95.88 110 ARG A N 1
ATOM 880 C CA . ARG A 1 110 ? 11.130 5.758 -0.968 1.00 95.88 110 ARG A CA 1
ATOM 881 C C . ARG A 1 110 ? 11.487 4.759 -2.076 1.00 95.88 110 ARG A C 1
ATOM 883 O O . ARG A 1 110 ? 11.923 5.122 -3.165 1.00 95.88 110 ARG A O 1
ATOM 890 N N . HIS A 1 111 ? 11.354 3.461 -1.803 1.00 97.38 111 HIS A N 1
ATOM 891 C CA . HIS A 1 111 ? 11.634 2.433 -2.804 1.00 97.38 111 HIS A CA 1
ATOM 892 C C . HIS A 1 111 ? 10.522 2.342 -3.856 1.00 97.38 111 HIS A C 1
ATOM 894 O O . HIS A 1 111 ? 10.736 1.782 -4.924 1.00 97.38 111 HIS A O 1
ATOM 900 N N . LEU A 1 112 ? 9.352 2.926 -3.597 1.00 95.88 112 LEU A N 1
ATOM 901 C CA . LEU A 1 112 ? 8.263 3.043 -4.566 1.00 95.88 112 LEU A CA 1
ATOM 902 C C . LEU A 1 112 ? 8.433 4.237 -5.515 1.00 95.88 112 LEU A C 1
ATOM 904 O O . LEU A 1 112 ? 7.704 4.312 -6.512 1.00 95.88 112 LEU A O 1
ATOM 908 N N . ASP A 1 113 ? 9.376 5.139 -5.228 1.00 94.69 113 ASP A N 1
ATOM 909 C CA . ASP A 1 113 ? 9.642 6.321 -6.043 1.00 94.69 113 ASP A CA 1
ATOM 910 C C . ASP A 1 113 ? 10.082 5.932 -7.453 1.00 94.69 113 ASP A C 1
ATOM 912 O O . ASP A 1 113 ? 10.775 4.926 -7.673 1.00 94.69 113 ASP A O 1
ATOM 916 N N . TRP A 1 114 ? 9.746 6.780 -8.420 1.00 93.94 114 TRP A N 1
ATOM 917 C CA . TRP A 1 114 ? 10.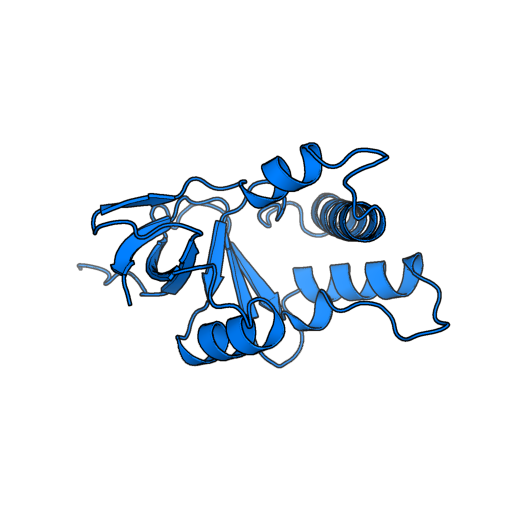199 6.605 -9.792 1.00 93.94 114 TRP A CA 1
ATOM 918 C C . TRP A 1 114 ? 11.733 6.646 -9.887 1.00 93.94 114 TRP A C 1
ATOM 920 O O . TRP A 1 114 ? 12.402 7.262 -9.049 1.00 93.94 114 TRP A O 1
ATOM 930 N N . PRO A 1 115 ? 12.328 5.946 -10.865 1.00 92.44 115 PRO A N 1
ATOM 931 C CA . PRO A 1 115 ? 13.707 6.206 -11.257 1.00 92.44 115 PRO A CA 1
ATOM 932 C C . PRO A 1 115 ? 13.897 7.683 -11.624 1.00 92.44 115 PRO A C 1
ATOM 934 O O . PRO A 1 115 ? 12.954 8.349 -12.057 1.00 92.44 115 PRO A O 1
ATOM 937 N N . GLU A 1 116 ? 15.118 8.185 -11.451 1.00 91.44 116 GLU A N 1
ATOM 938 C CA . GLU A 1 116 ? 15.470 9.547 -11.854 1.00 91.44 116 GLU A CA 1
ATOM 939 C C . GLU A 1 116 ? 15.261 9.756 -13.360 1.00 91.44 116 GLU A C 1
ATOM 941 O O . GLU A 1 116 ? 15.304 8.817 -14.164 1.00 91.44 116 GLU A O 1
ATOM 946 N N . GLN A 1 117 ? 15.033 11.008 -13.758 1.00 90.12 117 GLN A N 1
ATOM 947 C CA . GLN A 1 117 ? 14.803 11.346 -15.157 1.00 90.12 117 GLN A CA 1
ATOM 948 C C . GLN A 1 117 ? 16.006 10.941 -16.023 1.00 90.12 117 GLN A C 1
ATOM 950 O O . GLN A 1 117 ? 17.151 11.245 -15.703 1.00 90.12 117 GLN A O 1
ATOM 955 N N . GLY A 1 118 ? 15.735 10.266 -17.142 1.00 91.50 118 GLY A N 1
ATOM 956 C CA . GLY A 1 118 ? 16.771 9.782 -18.062 1.00 91.50 118 GLY A CA 1
ATOM 957 C C . GLY A 1 118 ? 17.382 8.430 -17.680 1.00 91.50 118 GLY A C 1
ATOM 958 O O . GLY A 1 1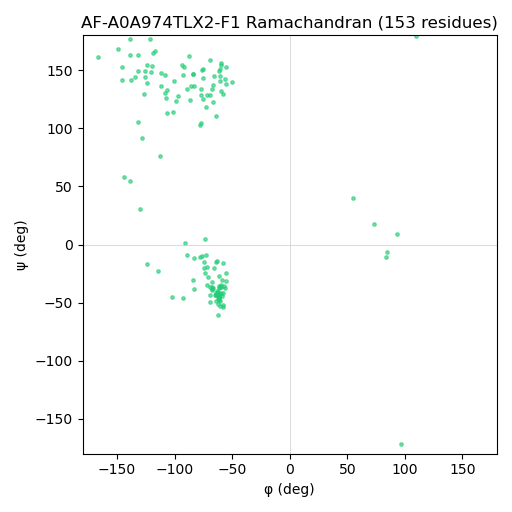18 ? 18.124 7.862 -18.479 1.00 91.50 118 GLY A O 1
ATOM 959 N N . VAL A 1 119 ? 17.041 7.871 -16.515 1.00 93.75 119 VAL A N 1
ATOM 960 C CA . VAL A 1 119 ? 17.483 6.533 -16.108 1.00 93.75 119 VAL A CA 1
ATOM 961 C C . VAL A 1 119 ? 16.523 5.464 -16.663 1.00 93.75 119 VAL A C 1
ATOM 963 O O . VAL A 1 119 ? 15.303 5.636 -16.582 1.00 93.75 119 VAL A O 1
ATOM 966 N N . PRO A 1 120 ? 17.028 4.336 -17.210 1.00 95.25 120 PRO A N 1
ATOM 967 C CA . PRO A 1 120 ? 16.184 3.222 -17.635 1.00 95.25 120 PRO A CA 1
ATOM 968 C C . PRO A 1 120 ? 15.295 2.695 -16.506 1.00 95.25 120 PRO A C 1
ATOM 970 O O . PRO A 1 120 ? 15.721 2.580 -15.362 1.00 95.25 120 PRO A O 1
ATOM 973 N N . PHE A 1 121 ? 14.061 2.318 -16.836 1.00 96.19 121 PHE A N 1
ATOM 974 C CA . PHE A 1 121 ? 13.072 1.909 -15.839 1.00 96.19 121 PHE A CA 1
ATOM 975 C C . PHE A 1 121 ? 13.395 0.565 -15.160 1.00 96.19 121 PHE A C 1
ATOM 977 O O . PHE A 1 121 ? 13.358 0.456 -13.939 1.00 96.19 121 PHE A O 1
ATOM 984 N N . LEU A 1 122 ? 13.708 -0.471 -15.946 1.00 97.00 122 LEU A N 1
ATOM 985 C CA . LEU A 1 122 ? 13.644 -1.866 -15.489 1.00 97.00 122 LEU A CA 1
ATOM 986 C C . LEU A 1 122 ? 14.597 -2.197 -14.330 1.00 97.00 122 LEU A C 1
ATOM 988 O O . LEU A 1 122 ? 14.138 -2.618 -13.266 1.00 97.00 122 LEU A O 1
ATOM 992 N N . ASP A 1 123 ? 15.907 -2.042 -14.526 1.00 96.69 123 ASP A N 1
ATOM 993 C CA . ASP A 1 123 ? 16.898 -2.525 -13.556 1.00 96.69 123 ASP A CA 1
ATOM 994 C C . ASP A 1 123 ? 16.900 -1.729 -12.240 1.00 96.69 123 ASP A C 1
ATOM 996 O O . ASP A 1 123 ? 16.872 -2.356 -11.175 1.00 96.69 123 ASP A O 1
ATOM 1000 N N . PRO A 1 124 ? 16.829 -0.383 -12.244 1.00 97.00 124 PRO A N 1
ATOM 1001 C CA . PRO A 1 124 ? 16.691 0.388 -11.011 1.00 97.00 124 PRO A CA 1
ATOM 1002 C C . PRO A 1 124 ? 15.396 0.073 -10.263 1.00 97.00 124 PRO A C 1
ATOM 1004 O O . PRO A 1 124 ? 15.418 -0.067 -9.041 1.00 97.00 124 PRO A O 1
ATOM 1007 N N . THR A 1 125 ? 14.267 -0.095 -10.963 1.00 98.06 125 THR A N 1
ATOM 1008 C CA . THR A 1 125 ? 13.003 -0.472 -10.315 1.00 98.06 125 THR A CA 1
ATOM 1009 C C . THR A 1 125 ? 13.069 -1.879 -9.726 1.00 98.06 125 THR A C 1
ATOM 1011 O O . THR A 1 125 ? 12.565 -2.089 -8.624 1.00 98.06 125 THR A O 1
ATOM 1014 N N . ARG A 1 126 ? 13.737 -2.835 -10.385 1.00 98.06 126 ARG A N 1
ATOM 1015 C CA . ARG A 1 126 ? 13.974 -4.175 -9.822 1.00 98.06 126 ARG A CA 1
ATOM 1016 C C . ARG A 1 126 ? 14.844 -4.115 -8.564 1.00 98.06 126 ARG A C 1
ATOM 1018 O O . ARG A 1 126 ? 14.532 -4.788 -7.583 1.00 98.06 126 ARG A O 1
ATOM 1025 N N . LEU A 1 127 ? 15.899 -3.298 -8.563 1.00 97.31 127 LEU A N 1
ATOM 1026 C CA . LEU A 1 127 ? 16.741 -3.095 -7.382 1.00 97.31 127 LEU A CA 1
ATOM 1027 C C . LEU A 1 127 ? 15.932 -2.505 -6.222 1.00 97.31 127 LEU A C 1
ATOM 1029 O O . LEU A 1 127 ? 15.978 -3.037 -5.114 1.00 97.31 127 LEU A O 1
ATOM 1033 N N . LYS A 1 128 ? 15.138 -1.461 -6.483 1.00 97.88 128 LYS A N 1
ATOM 1034 C CA . LYS A 1 128 ? 14.241 -0.872 -5.481 1.00 97.88 128 LYS A CA 1
ATOM 1035 C C . LYS A 1 128 ? 13.218 -1.887 -4.956 1.00 97.88 128 LYS A C 1
ATOM 1037 O O . LYS A 1 128 ? 13.011 -1.958 -3.750 1.00 97.88 128 LYS A O 1
ATOM 1042 N N . ALA A 1 129 ? 12.633 -2.720 -5.820 1.00 98.50 129 ALA A N 1
ATOM 1043 C CA . ALA A 1 129 ? 11.725 -3.795 -5.414 1.0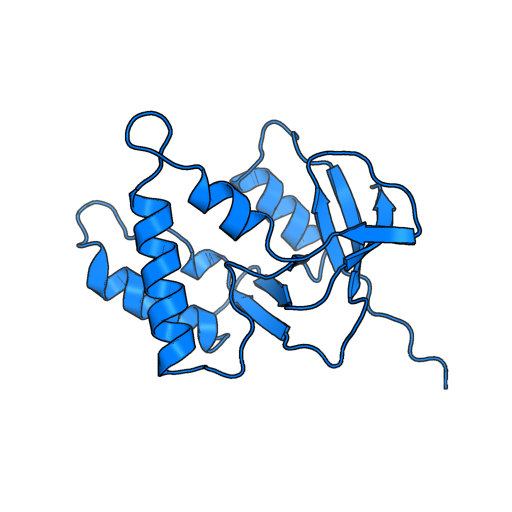0 98.50 129 ALA A CA 1
ATOM 1044 C C . ALA A 1 129 ? 12.393 -4.790 -4.455 1.00 98.50 129 ALA A C 1
ATOM 1046 O O . ALA A 1 129 ? 11.816 -5.161 -3.434 1.00 98.50 129 ALA A O 1
ATOM 1047 N N . MET A 1 130 ? 13.630 -5.196 -4.750 1.00 98.50 130 MET A N 1
ATOM 1048 C CA . MET A 1 130 ? 14.400 -6.079 -3.873 1.00 98.50 130 MET A CA 1
ATOM 1049 C C . MET A 1 130 ? 14.663 -5.421 -2.515 1.00 98.50 130 MET A C 1
ATOM 1051 O O . MET A 1 130 ? 14.404 -6.034 -1.483 1.00 98.50 130 MET A O 1
ATOM 1055 N N . GLN A 1 131 ? 15.102 -4.161 -2.503 1.00 98.31 131 GLN A N 1
ATOM 1056 C CA . GLN A 1 131 ? 15.357 -3.412 -1.267 1.00 98.31 131 GLN A CA 1
ATOM 1057 C C . GLN A 1 131 ? 14.083 -3.209 -0.438 1.00 98.31 131 GLN A C 1
ATOM 1059 O O . GLN A 1 131 ? 14.107 -3.346 0.787 1.00 98.31 131 GLN A O 1
ATOM 1064 N N . TYR A 1 132 ? 12.962 -2.932 -1.106 1.00 98.62 132 TYR A N 1
ATOM 1065 C CA . TYR A 1 132 ? 11.652 -2.822 -0.483 1.00 98.62 132 TYR A CA 1
ATOM 1066 C C . TYR A 1 132 ? 11.283 -4.109 0.243 1.00 98.62 132 TYR A C 1
ATOM 1068 O O . TYR A 1 132 ? 10.979 -4.060 1.432 1.00 98.62 132 TYR A O 1
ATOM 1076 N N . TRP A 1 133 ? 11.358 -5.261 -0.430 1.00 98.62 133 TRP A N 1
ATOM 1077 C CA . TRP A 1 133 ? 10.988 -6.543 0.169 1.00 98.62 133 TRP A CA 1
ATOM 1078 C C . TRP A 1 133 ? 11.980 -7.029 1.222 1.00 98.62 133 TRP A C 1
ATOM 1080 O O . TRP A 1 133 ? 11.571 -7.669 2.187 1.00 98.62 133 TRP 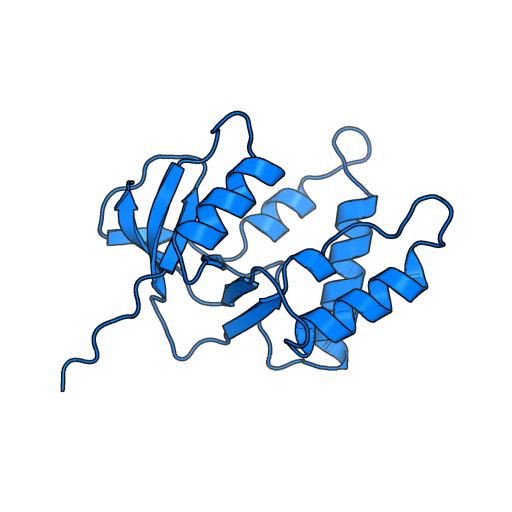A O 1
ATOM 1090 N N . GLN A 1 134 ? 13.253 -6.657 1.126 1.00 98.00 134 GLN A N 1
ATOM 1091 C CA . GLN A 1 134 ? 14.219 -6.875 2.205 1.00 98.00 134 GLN A CA 1
ATOM 1092 C C . GLN A 1 134 ? 13.898 -6.059 3.468 1.00 98.00 134 GLN A C 1
ATOM 1094 O O . GLN A 1 134 ? 14.367 -6.414 4.544 1.00 98.00 134 GLN A O 1
ATOM 1099 N N . GLY A 1 135 ? 13.102 -4.989 3.359 1.00 96.69 135 GLY A N 1
ATOM 1100 C CA . GLY A 1 135 ? 12.795 -4.092 4.479 1.00 96.69 135 GLY A CA 1
ATOM 1101 C C . GLY A 1 135 ? 13.970 -3.190 4.867 1.00 96.69 135 GLY A C 1
ATOM 1102 O O . GLY A 1 135 ? 13.995 -2.638 5.966 1.00 96.69 135 GLY A O 1
ATOM 1103 N N . ILE A 1 136 ? 14.963 -3.044 3.984 1.00 93.88 136 ILE A N 1
ATOM 1104 C CA . ILE A 1 136 ? 16.173 -2.265 4.259 1.00 93.88 136 ILE A CA 1
ATOM 1105 C C . ILE A 1 136 ? 16.025 -0.810 3.816 1.00 93.88 136 ILE A C 1
ATOM 1107 O O . ILE A 1 136 ? 15.319 -0.486 2.860 1.00 93.88 136 ILE A O 1
ATOM 1111 N N . GLY A 1 137 ? 16.765 0.075 4.476 1.00 92.50 137 GLY A N 1
ATOM 1112 C CA . GLY A 1 137 ? 16.796 1.505 4.185 1.00 92.50 137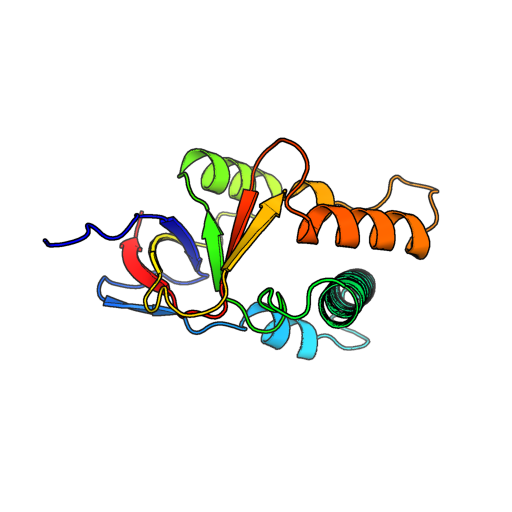 GLY A CA 1
ATOM 1113 C C . GLY A 1 137 ? 16.124 2.347 5.264 1.00 92.50 137 GLY A C 1
ATOM 1114 O O . GLY A 1 137 ? 15.602 1.831 6.250 1.00 92.50 137 GLY A O 1
ATOM 1115 N N . ASN A 1 138 ? 16.150 3.658 5.038 1.00 92.81 138 ASN A N 1
ATOM 1116 C CA . ASN A 1 138 ? 15.717 4.676 5.993 1.00 92.81 138 ASN A CA 1
ATOM 1117 C C . ASN A 1 138 ? 14.516 5.457 5.450 1.00 92.81 138 ASN A C 1
ATOM 1119 O O . ASN A 1 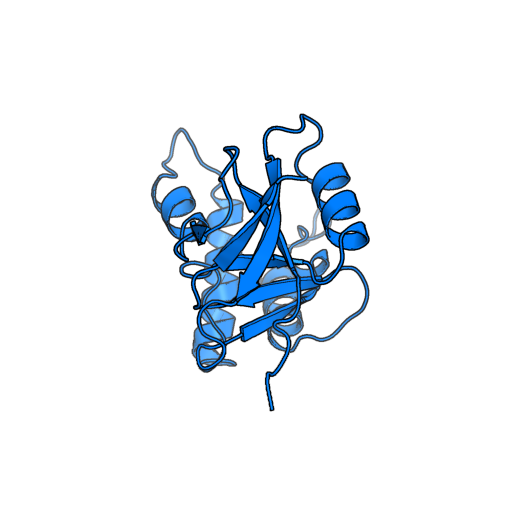138 ? 14.257 5.436 4.244 1.00 92.81 138 ASN A O 1
ATOM 1123 N N . GLY A 1 139 ? 13.861 6.209 6.332 1.00 93.69 139 GLY A N 1
ATOM 1124 C CA . GLY A 1 139 ? 12.702 7.039 6.010 1.00 93.69 139 GLY A CA 1
ATOM 1125 C C . GLY A 1 139 ? 11.380 6.348 6.328 1.00 93.69 139 GLY A C 1
ATOM 1126 O O . GLY A 1 139 ? 11.363 5.282 6.947 1.00 93.69 139 GLY A O 1
ATOM 1127 N N . ASP A 1 140 ? 10.296 6.985 5.895 1.00 96.38 140 ASP A N 1
ATOM 1128 C CA . ASP A 1 140 ? 8.930 6.562 6.200 1.00 96.38 140 ASP A CA 1
ATOM 1129 C C . ASP A 1 140 ? 8.645 5.159 5.667 1.00 96.38 140 ASP A C 1
ATOM 1131 O O . ASP A 1 140 ? 9.073 4.787 4.562 1.00 96.38 140 ASP A O 1
ATOM 1135 N N . ALA A 1 141 ? 7.914 4.380 6.459 1.00 96.88 141 ALA A N 1
ATOM 1136 C CA . ALA A 1 141 ? 7.470 3.056 6.066 1.00 96.88 141 ALA A CA 1
ATOM 1137 C C . ALA A 1 141 ? 5.959 2.911 6.042 1.00 96.88 141 ALA A C 1
ATOM 1139 O O . ALA A 1 141 ? 5.220 3.538 6.793 1.00 96.88 141 ALA A O 1
ATOM 1140 N N . GLU A 1 142 ? 5.535 1.983 5.200 1.00 97.25 142 GLU A N 1
ATOM 1141 C CA . GLU A 1 142 ? 4.209 1.399 5.244 1.00 97.25 142 GLU A CA 1
ATOM 1142 C C . GLU A 1 142 ? 4.296 -0.043 5.756 1.00 97.25 142 GLU A C 1
ATOM 1144 O O . GLU A 1 142 ? 5.238 -0.788 5.469 1.00 97.25 142 GLU A O 1
ATOM 1149 N N . ILE A 1 143 ? 3.268 -0.441 6.488 1.00 98.31 143 ILE A N 1
ATOM 1150 C CA . ILE A 1 143 ? 2.926 -1.824 6.770 1.00 98.31 143 ILE A CA 1
ATOM 1151 C C . ILE A 1 143 ? 2.059 -2.326 5.623 1.00 98.31 143 ILE A C 1
ATOM 1153 O O . ILE A 1 143 ? 1.005 -1.762 5.338 1.00 98.31 143 ILE A O 1
ATOM 1157 N N . VAL A 1 144 ? 2.484 -3.418 5.003 1.00 98.50 144 VAL A N 1
ATOM 1158 C CA . VAL A 1 144 ? 1.710 -4.200 4.042 1.00 98.50 144 VAL A CA 1
ATOM 1159 C C . VAL A 1 144 ? 1.313 -5.496 4.721 1.00 98.50 144 VAL A C 1
ATOM 1161 O O . VAL A 1 144 ? 2.170 -6.208 5.240 1.00 98.50 144 VAL A O 1
ATOM 1164 N N . THR A 1 145 ? 0.025 -5.815 4.733 1.00 98.62 145 THR A N 1
ATOM 1165 C CA . THR A 1 145 ? -0.478 -7.023 5.391 1.00 98.62 145 THR A CA 1
ATOM 1166 C C . THR A 1 145 ? -1.540 -7.716 4.557 1.00 98.62 145 THR A C 1
ATOM 1168 O O . THR A 1 145 ? -2.397 -7.065 3.959 1.00 98.62 145 THR A O 1
ATOM 1171 N N . ALA A 1 146 ? -1.508 -9.048 4.547 1.00 98.50 146 ALA A N 1
ATOM 1172 C CA . ALA A 1 146 ? -2.584 -9.855 3.977 1.00 98.50 146 ALA A CA 1
ATOM 1173 C C . ALA A 1 146 ? -3.853 -9.846 4.852 1.00 98.50 146 ALA A C 1
ATOM 1175 O O . ALA A 1 146 ? -4.894 -10.334 4.424 1.00 98.50 146 ALA A O 1
ATOM 1176 N N . SER A 1 147 ? -3.780 -9.300 6.068 1.00 98.38 147 SER A N 1
ATOM 1177 C CA . SER A 1 147 ? -4.924 -9.170 6.966 1.00 98.38 147 SER A CA 1
ATOM 1178 C C . SER A 1 147 ? -5.865 -8.030 6.561 1.00 98.38 147 SER A C 1
ATOM 1180 O O . SER A 1 147 ? -5.416 -6.972 6.099 1.00 98.38 147 SER A O 1
ATOM 1182 N N . PRO A 1 148 ? -7.169 -8.168 6.853 1.00 98.44 148 PRO A N 1
ATOM 1183 C CA . PRO A 1 148 ? -8.061 -7.026 6.964 1.00 98.44 148 PRO A CA 1
ATOM 1184 C C . PRO A 1 148 ? -7.600 -6.052 8.058 1.00 98.44 148 PRO A C 1
ATOM 1186 O O . PRO A 1 148 ? -6.919 -6.440 9.019 1.00 98.44 148 PRO A O 1
ATOM 1189 N N . LEU A 1 149 ? -8.006 -4.792 7.931 1.00 98.50 149 LEU A N 1
ATOM 1190 C CA . LEU A 1 149 ? -7.824 -3.768 8.961 1.00 98.50 149 LEU A CA 1
ATOM 1191 C C . LEU A 1 149 ? -9.166 -3.472 9.625 1.00 98.50 149 LEU A C 1
ATOM 1193 O O . LEU A 1 149 ? -10.165 -3.261 8.936 1.00 98.50 149 LEU A O 1
ATOM 1197 N N . ARG A 1 150 ? -9.193 -3.430 10.957 1.00 98.50 150 ARG A N 1
ATOM 1198 C CA . ARG A 1 150 ? -10.374 -3.009 11.717 1.00 98.50 150 ARG A CA 1
ATOM 1199 C C . ARG A 1 150 ? -10.234 -1.544 12.096 1.00 98.50 150 ARG A C 1
ATOM 1201 O O . ARG A 1 150 ? -9.232 -1.156 12.689 1.00 98.50 150 ARG A O 1
ATOM 1208 N N . ILE A 1 151 ? -11.247 -0.743 11.787 1.00 98.50 151 ILE A N 1
ATOM 1209 C CA . ILE A 1 151 ? -11.305 0.668 12.174 1.00 98.50 151 ILE A CA 1
ATOM 1210 C C . ILE A 1 151 ? -11.499 0.790 13.685 1.00 98.50 151 ILE A C 1
ATOM 1212 O O . ILE A 1 151 ? -12.444 0.229 14.241 1.00 98.50 151 ILE A O 1
ATOM 1216 N N . LEU A 1 152 ? -10.650 1.585 14.331 1.00 98.19 152 LEU A N 1
ATOM 1217 C CA . LEU A 1 152 ? -10.794 2.004 15.724 1.00 98.19 152 LEU A CA 1
ATOM 1218 C C . LEU A 1 152 ? -11.540 3.339 15.806 1.00 98.19 152 LEU A C 1
ATOM 1220 O O . LEU A 1 152 ? -12.487 3.463 16.579 1.00 98.19 152 LEU A O 1
ATOM 1224 N N . ARG A 1 153 ? -11.159 4.320 14.975 1.00 97.81 153 ARG A N 1
ATOM 1225 C CA . ARG A 1 153 ? -11.860 5.606 14.802 1.00 97.81 153 ARG A CA 1
ATOM 1226 C C . ARG A 1 153 ? -11.378 6.358 13.559 1.00 97.81 153 ARG A C 1
ATOM 1228 O O . ARG A 1 153 ? -10.285 6.105 13.066 1.00 97.81 153 ARG A O 1
ATOM 1235 N N . ALA A 1 154 ? -12.177 7.311 13.086 1.00 97.31 154 ALA A N 1
ATOM 1236 C CA . ALA A 1 154 ? -11.739 8.322 12.121 1.00 97.31 154 ALA A CA 1
ATOM 1237 C C . ALA A 1 154 ? -11.049 9.495 12.841 1.00 97.31 154 ALA A C 1
ATOM 1239 O O . ALA A 1 154 ? -11.442 9.825 13.967 1.00 97.31 154 ALA A O 1
ATOM 1240 N N . LEU A 1 155 ? -10.053 10.102 12.193 1.00 94.50 155 LEU A N 1
ATOM 1241 C CA . LEU A 1 155 ? -9.322 11.286 12.657 1.00 94.50 155 LEU A CA 1
ATOM 1242 C C . LEU A 1 155 ? -9.764 12.559 11.931 1.00 94.50 155 LEU A C 1
ATOM 1244 O O . LEU A 1 155 ? -10.245 12.456 10.779 1.00 94.50 155 LEU A O 1
#

Foldseek 3Di:
DPDDFQKWKAWDLDFDFFQDKDFFQPQLVVQVPADPVRDDVLLVVLLVLLVVCCVPPPVQADRNRGWGKTFNDPVLVVVVCVVPPVVPSIWMFIKGFPDPVFHKAKFACCLSDADDPPDDGRPSSNVSSNCRRVNDDDDTIMMITNTIIGTRGID

Sequence (155 aa):
MITMSETLFHFAPTKLGPGSIIEPGNWGRILKRYNTVNNNGWIIARELLFEGVRTHMFPDKPSRLSSSFAFRTKVEADRYQQANDGNLLNVLHEVEIADRALPQHEGRLRHLDWPEQGVPFLDPTRLKAMQYWQGIGNGDAEIVTASPLRILRAL